Protein AF-A0A9D1LU43-F1 (afdb_monomer_lite)

Secondary structure (DSSP, 8-state):
------------EEE-TTS-EEEPPP--HHHHHHHHHHHHTGGGS-HHHHHHHHHHHHHHHHHHHHH-TTGGGS-HHHHHHHHHHHHHHHHHHHHHHHHHHHHHHHHHHHHHHHHHHHHHHHHGGG-

Structure (mmCIF, N/CA/C/O backbone):
data_AF-A0A9D1LU43-F1
#
_entry.id   AF-A0A9D1LU43-F1
#
loop_
_atom_site.group_PDB
_atom_site.id
_atom_site.type_symbol
_atom_site.label_atom_id
_atom_site.label_alt_id
_atom_site.label_comp_id
_atom_site.label_asym_id
_atom_site.label_entity_id
_atom_site.label_seq_id
_atom_site.pdbx_PDB_ins_code
_atom_site.Cartn_x
_atom_site.Cartn_y
_atom_site.Cartn_z
_atom_site.occupancy
_atom_site.B_iso_or_equiv
_atom_site.auth_seq_id
_atom_site.auth_comp_id
_atom_site.auth_asym_id
_atom_site.auth_atom_id
_atom_site.pdbx_PDB_model_num
ATOM 1 N N . MET A 1 1 ? 5.357 -3.969 -40.348 1.00 35.47 1 MET A N 1
ATOM 2 C CA . MET A 1 1 ? 4.139 -3.898 -39.513 1.00 35.47 1 MET A CA 1
ATOM 3 C C . MET A 1 1 ? 4.594 -3.762 -38.071 1.00 35.47 1 MET A C 1
ATOM 5 O O . MET A 1 1 ? 5.363 -4.604 -37.630 1.00 35.47 1 MET A O 1
ATOM 9 N N . ALA A 1 2 ? 4.247 -2.668 -37.390 1.00 35.91 2 ALA A N 1
ATOM 10 C CA . ALA A 1 2 ? 4.628 -2.465 -35.995 1.00 35.91 2 ALA A CA 1
ATOM 11 C C . ALA A 1 2 ? 3.748 -3.352 -35.107 1.00 35.91 2 ALA A C 1
ATOM 13 O O . ALA A 1 2 ? 2.525 -3.216 -35.121 1.00 35.91 2 ALA A O 1
ATOM 14 N N . VAL A 1 3 ? 4.367 -4.282 -34.383 1.00 32.88 3 VAL A N 1
ATOM 15 C CA . VAL A 1 3 ? 3.686 -5.112 -33.388 1.00 32.88 3 VAL A CA 1
ATOM 16 C C . VAL A 1 3 ? 3.313 -4.193 -32.227 1.00 32.88 3 VAL A C 1
ATOM 18 O O . VAL A 1 3 ? 4.182 -3.741 -31.485 1.00 32.88 3 VAL A O 1
ATOM 21 N N . LYS A 1 4 ? 2.025 -3.854 -32.105 1.00 35.69 4 LYS A N 1
ATOM 22 C CA . LYS A 1 4 ? 1.489 -3.255 -30.881 1.00 35.69 4 LYS A CA 1
ATOM 23 C C . LYS A 1 4 ? 1.512 -4.344 -29.816 1.00 35.69 4 LYS A C 1
ATOM 25 O O . LYS A 1 4 ? 0.665 -5.230 -29.815 1.00 35.69 4 LYS A O 1
ATOM 30 N N . ILE A 1 5 ? 2.526 -4.298 -28.962 1.00 35.38 5 ILE A N 1
ATOM 31 C CA . ILE A 1 5 ? 2.545 -5.065 -27.722 1.00 35.38 5 ILE A CA 1
ATOM 32 C C . ILE A 1 5 ? 1.516 -4.383 -26.823 1.00 35.38 5 ILE A C 1
ATOM 34 O O . ILE A 1 5 ? 1.775 -3.320 -26.264 1.00 35.38 5 ILE A O 1
ATOM 38 N N . THR A 1 6 ? 0.313 -4.940 -26.789 1.00 35.31 6 THR A N 1
ATOM 39 C CA . THR A 1 6 ? -0.709 -4.563 -25.815 1.00 35.31 6 THR A CA 1
ATOM 40 C C . THR A 1 6 ? -0.330 -5.322 -24.556 1.00 35.31 6 THR A C 1
ATOM 42 O O . THR A 1 6 ? -0.492 -6.538 -24.504 1.00 35.31 6 THR A O 1
ATOM 45 N N . VAL A 1 7 ? 0.319 -4.638 -23.617 1.00 44.03 7 VAL A N 1
ATOM 46 C CA . VAL A 1 7 ? 0.576 -5.196 -22.290 1.00 44.03 7 VAL A CA 1
ATOM 47 C C . VAL A 1 7 ? -0.798 -5.321 -21.645 1.00 44.03 7 VAL A C 1
ATOM 49 O O . VAL A 1 7 ? -1.441 -4.306 -21.404 1.00 44.03 7 VAL A O 1
ATOM 52 N N . GLU A 1 8 ? -1.298 -6.546 -21.493 1.00 40.19 8 GLU A N 1
ATOM 53 C CA . GLU A 1 8 ? -2.536 -6.794 -20.755 1.00 40.19 8 GLU A CA 1
ATOM 54 C C . GLU A 1 8 ? -2.346 -6.257 -19.332 1.00 40.19 8 GLU A C 1
ATOM 56 O O . GLU A 1 8 ? -1.449 -6.703 -18.610 1.00 40.19 8 GLU A O 1
ATOM 61 N N . GLU A 1 9 ? -3.143 -5.252 -18.964 1.00 51.22 9 GLU A N 1
ATOM 62 C CA . GLU A 1 9 ? -3.213 -4.710 -17.610 1.00 51.22 9 GLU A CA 1
ATOM 63 C C . GLU A 1 9 ? -3.546 -5.863 -16.661 1.00 51.22 9 GLU A C 1
ATOM 65 O O . GLU A 1 9 ? -4.646 -6.414 -16.668 1.00 51.22 9 GLU A O 1
ATOM 70 N N . ARG A 1 10 ? -2.557 -6.294 -15.873 1.00 53.84 10 ARG A N 1
ATOM 71 C CA . ARG A 1 10 ? -2.797 -7.255 -14.801 1.00 53.84 10 ARG A CA 1
ATOM 72 C C . ARG A 1 10 ? -3.543 -6.518 -13.701 1.00 53.84 10 ARG A C 1
ATOM 74 O O . ARG A 1 10 ? -2.917 -5.809 -12.918 1.00 53.84 10 ARG A O 1
ATOM 81 N N . GLU A 1 11 ? -4.856 -6.708 -13.639 1.00 58.75 11 GLU A N 1
ATOM 82 C CA . GLU A 1 11 ? -5.667 -6.324 -12.485 1.00 58.75 11 GLU A CA 1
ATOM 83 C C . GLU A 1 11 ? -5.063 -6.984 -11.236 1.00 58.75 11 GLU A C 1
ATOM 85 O O . GLU A 1 11 ? -5.042 -8.209 -11.091 1.00 58.75 11 GLU A O 1
ATOM 90 N N . LYS A 1 12 ? -4.466 -6.171 -10.361 1.00 73.75 12 LYS A N 1
ATOM 91 C CA . LYS A 1 12 ? -3.923 -6.633 -9.083 1.00 73.75 12 LYS A CA 1
ATOM 92 C C . LYS A 1 12 ? -4.990 -6.418 -8.035 1.00 73.75 12 LYS A C 1
ATOM 94 O O . LYS A 1 12 ? -5.469 -5.303 -7.886 1.00 73.75 12 LYS A O 1
ATOM 99 N N . ALA A 1 13 ? -5.310 -7.452 -7.278 1.00 83.12 13 ALA A N 1
ATOM 100 C CA . ALA A 1 13 ? -6.267 -7.358 -6.192 1.00 83.12 13 ALA A CA 1
ATOM 101 C C . ALA A 1 13 ? -5.751 -8.093 -4.955 1.00 83.12 13 ALA A C 1
ATOM 103 O O . ALA A 1 13 ? -4.922 -9.002 -5.054 1.00 83.12 13 ALA A O 1
ATOM 104 N N . ILE A 1 14 ? -6.257 -7.702 -3.790 1.00 83.94 14 ILE A N 1
ATOM 105 C CA . ILE A 1 14 ? -6.124 -8.475 -2.556 1.00 83.94 14 ILE A CA 1
ATOM 106 C C . ILE A 1 14 ? -7.468 -9.102 -2.202 1.00 83.94 14 ILE A C 1
ATOM 108 O O . ILE A 1 14 ? -8.518 -8.481 -2.361 1.00 83.94 14 ILE A O 1
ATOM 112 N N . GLU A 1 15 ? -7.432 -10.323 -1.683 1.00 84.75 15 GLU A N 1
ATOM 113 C CA . GLU A 1 15 ? -8.595 -10.983 -1.098 1.00 84.75 15 GLU A CA 1
ATOM 114 C C . GLU A 1 15 ? -8.524 -10.855 0.427 1.00 84.75 15 GLU A C 1
ATOM 116 O O . GLU A 1 15 ? -7.526 -11.212 1.060 1.00 84.75 15 GLU A O 1
ATOM 121 N N . LEU A 1 16 ? -9.574 -10.296 1.024 1.00 85.75 16 LEU A N 1
ATOM 122 C CA . LEU A 1 16 ? -9.728 -10.197 2.469 1.00 85.75 16 LEU A CA 1
ATOM 123 C C . LEU A 1 16 ? -10.209 -11.539 3.056 1.00 85.75 16 LEU A C 1
ATOM 125 O O . LEU A 1 16 ? -10.797 -12.350 2.343 1.00 85.75 16 LEU A O 1
ATOM 129 N N . PRO A 1 17 ? -10.036 -11.789 4.369 1.00 76.25 17 PRO A N 1
ATOM 130 C CA . PRO A 1 17 ? -10.430 -13.060 4.991 1.00 76.25 17 PRO A CA 1
ATOM 131 C C . PRO A 1 17 ? -11.925 -13.405 4.898 1.00 76.25 17 PRO A C 1
ATOM 133 O O . PRO A 1 17 ? -12.304 -14.551 5.125 1.00 76.25 17 PRO A O 1
ATOM 136 N N . ASP A 1 18 ? -12.776 -12.418 4.623 1.00 77.62 18 ASP A N 1
ATOM 137 C CA . ASP A 1 18 ? -14.216 -12.583 4.419 1.00 77.62 18 ASP A CA 1
ATOM 138 C C . ASP A 1 18 ? -14.592 -12.880 2.951 1.00 77.62 18 ASP A C 1
ATOM 140 O O . ASP A 1 18 ? -15.777 -12.999 2.640 1.00 77.62 18 ASP A O 1
ATOM 144 N N . GLY A 1 19 ? -13.600 -13.011 2.061 1.00 78.25 19 GLY A N 1
ATOM 145 C CA . GLY A 1 19 ? -13.770 -13.228 0.623 1.00 78.25 19 GLY A CA 1
ATOM 146 C C . GLY A 1 19 ? -13.989 -11.941 -0.178 1.00 78.25 19 GLY A C 1
ATOM 147 O O . GLY A 1 19 ? -14.245 -11.999 -1.380 1.00 78.25 19 GLY A O 1
ATOM 148 N N . THR A 1 20 ? -13.911 -10.766 0.457 1.00 85.00 20 THR A N 1
ATOM 149 C CA . THR A 1 20 ? -14.006 -9.489 -0.256 1.00 85.00 20 THR A CA 1
ATOM 150 C C . THR A 1 20 ? -12.748 -9.256 -1.085 1.00 85.00 20 THR A C 1
ATOM 152 O O . THR A 1 20 ? -11.644 -9.227 -0.547 1.00 85.00 20 THR A O 1
ATOM 155 N N . ILE A 1 21 ? -12.916 -9.004 -2.380 1.00 87.44 21 ILE A N 1
ATOM 156 C CA . ILE A 1 21 ? -11.820 -8.638 -3.280 1.00 87.44 21 ILE A CA 1
ATOM 157 C C . ILE A 1 21 ? -11.709 -7.109 -3.340 1.00 87.44 21 ILE A C 1
ATOM 159 O O . ILE A 1 21 ? -12.718 -6.406 -3.471 1.00 87.44 21 ILE A O 1
ATOM 163 N N . LEU A 1 22 ? -10.487 -6.595 -3.196 1.00 87.50 22 LEU A N 1
ATOM 164 C CA . LEU A 1 22 ? -10.157 -5.183 -3.360 1.00 87.50 22 LEU A CA 1
ATOM 165 C C . LEU A 1 22 ? -9.117 -5.017 -4.457 1.00 87.50 22 LEU A C 1
ATOM 167 O O . LEU A 1 22 ? -7.970 -5.436 -4.297 1.00 87.50 22 LEU A O 1
ATOM 171 N N . ASP A 1 23 ? -9.521 -4.353 -5.530 1.00 87.19 23 ASP A N 1
ATOM 172 C CA . ASP A 1 23 ? -8.639 -4.020 -6.639 1.00 87.19 23 ASP A CA 1
ATOM 173 C C . ASP A 1 23 ? -7.677 -2.907 -6.227 1.00 87.19 23 ASP A C 1
ATOM 175 O O . ASP A 1 23 ? -8.068 -1.892 -5.638 1.00 87.19 23 ASP A O 1
ATOM 179 N N . LEU A 1 24 ? -6.398 -3.111 -6.520 1.00 86.19 24 LEU A N 1
ATOM 180 C CA . LEU A 1 24 ? -5.398 -2.071 -6.401 1.00 86.19 24 LEU A CA 1
ATOM 181 C C . LEU A 1 24 ? -5.564 -1.071 -7.546 1.00 86.19 24 LEU A C 1
ATOM 183 O O . LEU A 1 24 ? -5.800 -1.465 -8.688 1.00 86.19 24 LEU A O 1
ATOM 187 N N . PRO A 1 25 ? -5.380 0.225 -7.262 1.00 85.31 25 PRO A N 1
ATOM 188 C CA . PRO A 1 25 ? -5.348 1.229 -8.305 1.00 85.31 25 PRO A CA 1
ATOM 189 C C . PRO A 1 25 ? -4.103 1.051 -9.173 1.00 85.31 25 PRO A C 1
ATOM 191 O O . PRO A 1 25 ? -3.039 0.643 -8.694 1.00 85.31 25 PRO A O 1
ATOM 194 N N . GLU A 1 26 ? -4.216 1.471 -10.428 1.00 81.88 26 GLU A N 1
ATOM 195 C CA . GLU A 1 26 ? -3.052 1.677 -11.279 1.00 81.88 26 GLU A CA 1
ATOM 196 C C . GLU A 1 26 ? -2.071 2.651 -10.630 1.00 81.88 26 GLU A C 1
ATOM 198 O O . GLU A 1 26 ? -2.436 3.644 -9.980 1.00 81.88 26 GLU A O 1
ATOM 203 N N . ARG A 1 27 ? -0.784 2.391 -10.841 1.00 78.50 27 ARG A N 1
ATOM 204 C CA . ARG A 1 27 ? 0.248 3.276 -10.339 1.00 78.50 27 ARG A CA 1
ATOM 205 C C . ARG A 1 27 ? 0.336 4.537 -11.187 1.00 78.50 27 ARG A C 1
ATOM 207 O O . ARG A 1 27 ? 0.962 4.574 -12.242 1.00 78.50 27 ARG A O 1
ATOM 214 N N . THR A 1 28 ? -0.171 5.628 -10.635 1.00 83.69 28 THR A N 1
ATOM 215 C CA . THR A 1 28 ? 0.093 6.973 -11.151 1.00 83.69 28 THR A CA 1
ATOM 216 C C . THR A 1 28 ? 1.258 7.626 -10.405 1.00 83.69 28 THR A C 1
ATOM 218 O O . THR A 1 28 ? 1.555 7.291 -9.252 1.00 83.69 28 THR A O 1
ATOM 221 N N . ALA A 1 29 ? 1.934 8.582 -11.052 1.00 81.62 29 ALA A N 1
ATOM 222 C CA . ALA A 1 29 ? 2.983 9.375 -10.405 1.00 81.62 29 ALA A CA 1
ATOM 223 C C . ALA A 1 29 ? 2.442 10.104 -9.163 1.00 81.62 29 ALA A C 1
ATOM 225 O O . ALA A 1 29 ? 3.072 10.080 -8.110 1.00 81.62 29 ALA A O 1
ATOM 226 N N . GLU A 1 30 ? 1.230 10.654 -9.262 1.00 87.62 30 GLU A N 1
ATOM 227 C CA . GLU A 1 30 ? 0.546 11.342 -8.165 1.00 87.62 30 GLU A CA 1
ATOM 228 C C . GLU A 1 30 ? 0.296 10.418 -6.966 1.00 87.62 30 GLU A C 1
ATOM 230 O O . GLU A 1 30 ? 0.571 10.782 -5.820 1.00 87.62 30 GLU A O 1
ATOM 235 N N . LEU A 1 31 ? -0.195 9.198 -7.212 1.00 87.31 31 LEU A N 1
ATOM 236 C CA . LEU A 1 31 ? -0.453 8.231 -6.150 1.00 87.31 31 LEU A CA 1
ATOM 237 C C . LEU A 1 31 ? 0.850 7.752 -5.500 1.00 87.31 31 LEU A C 1
ATOM 239 O O . LEU A 1 31 ? 0.932 7.637 -4.275 1.00 87.31 31 LEU A O 1
ATOM 243 N N . TYR A 1 32 ? 1.887 7.524 -6.305 1.00 87.25 32 TYR A N 1
ATOM 244 C CA . TYR A 1 32 ? 3.206 7.160 -5.802 1.00 87.25 32 TYR A CA 1
ATOM 245 C C . TYR A 1 32 ? 3.807 8.265 -4.922 1.00 87.25 32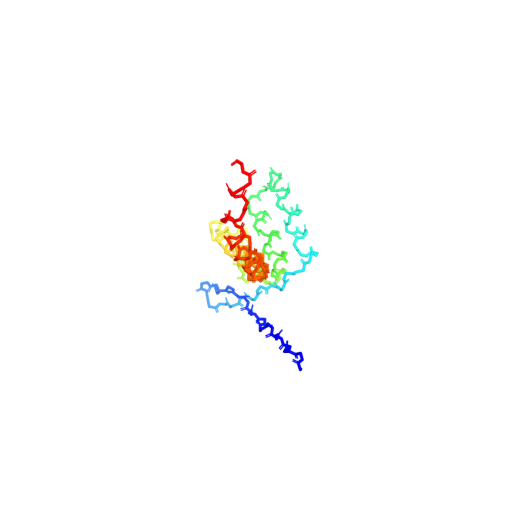 TYR A C 1
ATOM 247 O O . TYR A 1 32 ? 4.242 7.992 -3.803 1.00 87.25 32 TYR A O 1
ATOM 255 N N . GLU A 1 33 ? 3.782 9.519 -5.377 1.00 89.25 33 GLU A N 1
ATOM 256 C CA . GLU A 1 33 ? 4.250 10.665 -4.592 1.00 89.25 33 GLU A CA 1
ATOM 257 C C . GLU A 1 33 ? 3.466 10.824 -3.288 1.00 89.25 33 GLU A C 1
ATOM 259 O O . GLU A 1 33 ? 4.055 11.094 -2.238 1.00 89.25 33 GLU A O 1
ATOM 264 N N . LYS A 1 34 ? 2.150 10.589 -3.325 1.00 90.81 34 LYS A N 1
ATOM 265 C CA . LYS A 1 34 ? 1.298 10.599 -2.134 1.00 90.81 34 LYS A CA 1
ATOM 266 C C . LYS A 1 34 ? 1.726 9.537 -1.121 1.00 90.81 34 LYS A C 1
ATOM 268 O O . LYS A 1 34 ? 1.861 9.857 0.058 1.00 90.81 34 LYS A O 1
ATOM 273 N N . ILE A 1 35 ? 1.985 8.304 -1.558 1.00 91.12 35 ILE A N 1
ATOM 274 C CA . ILE A 1 35 ? 2.464 7.223 -0.681 1.00 91.12 35 ILE A CA 1
ATOM 275 C C . ILE A 1 35 ? 3.841 7.561 -0.099 1.00 91.12 35 ILE A C 1
ATOM 277 O O . ILE A 1 35 ? 4.035 7.447 1.109 1.00 91.12 35 ILE A O 1
ATOM 281 N N . VAL A 1 36 ? 4.771 8.064 -0.917 1.00 89.56 36 VAL A N 1
ATOM 282 C CA . VAL A 1 36 ? 6.101 8.506 -0.456 1.00 89.56 36 VAL A CA 1
ATOM 283 C C . VAL A 1 36 ? 5.994 9.648 0.560 1.00 89.56 36 VAL A C 1
ATOM 285 O O . VAL A 1 36 ? 6.749 9.696 1.530 1.00 89.56 36 VAL A O 1
ATOM 288 N N . SER A 1 37 ? 5.061 10.581 0.365 1.00 90.75 37 SER A N 1
ATOM 289 C CA . SER A 1 37 ? 4.807 11.668 1.314 1.00 90.75 37 SER A CA 1
ATOM 290 C C . SER A 1 37 ? 4.292 11.145 2.658 1.00 90.75 37 SER A C 1
ATOM 292 O O . SER A 1 37 ? 4.748 11.609 3.705 1.00 90.75 37 SER A O 1
ATOM 294 N N . ILE A 1 38 ? 3.397 10.151 2.640 1.00 92.00 38 ILE A N 1
ATOM 295 C CA . ILE A 1 38 ? 2.900 9.488 3.853 1.00 92.00 38 ILE A CA 1
ATOM 296 C C . ILE A 1 38 ? 4.044 8.767 4.578 1.00 92.00 38 ILE A C 1
ATOM 298 O O . ILE A 1 38 ? 4.189 8.937 5.788 1.00 92.00 38 ILE A O 1
ATOM 302 N N . ASP A 1 39 ? 4.889 8.034 3.849 1.00 89.12 39 ASP A N 1
ATOM 303 C CA . ASP A 1 39 ? 6.030 7.293 4.404 1.00 89.12 39 ASP A CA 1
ATOM 304 C C . ASP A 1 39 ? 7.074 8.212 5.058 1.00 89.12 39 ASP A C 1
ATOM 306 O O . ASP A 1 39 ? 7.510 7.968 6.183 1.00 89.12 39 ASP A O 1
ATOM 310 N N . LYS A 1 40 ? 7.374 9.368 4.450 1.00 89.38 40 LYS A N 1
ATOM 311 C CA . LYS A 1 40 ? 8.214 10.407 5.082 1.00 89.38 40 LYS A CA 1
ATOM 312 C C . LYS A 1 40 ? 7.646 10.904 6.414 1.00 89.38 40 LYS A C 1
ATOM 314 O O . LYS A 1 40 ? 8.402 11.299 7.298 1.00 89.38 40 LYS A O 1
ATOM 319 N N . GLY A 1 41 ? 6.322 10.903 6.557 1.00 87.06 41 GLY A N 1
ATOM 320 C CA . GLY A 1 41 ? 5.625 11.285 7.782 1.00 87.06 41 GLY A CA 1
ATOM 321 C C . GLY A 1 41 ? 5.561 10.185 8.844 1.00 87.06 41 GLY A C 1
ATOM 322 O O . GLY A 1 41 ? 5.107 10.466 9.950 1.00 87.06 41 GLY A O 1
ATOM 323 N N . ARG A 1 42 ? 6.008 8.955 8.554 1.00 88.44 42 ARG A N 1
ATOM 324 C CA . ARG A 1 42 ? 5.827 7.789 9.434 1.00 88.44 42 ARG A CA 1
ATOM 325 C C . ARG A 1 42 ? 6.376 8.001 10.846 1.00 88.44 42 ARG A C 1
ATOM 327 O O . ARG A 1 42 ? 5.724 7.629 11.812 1.00 88.44 42 ARG A O 1
ATOM 334 N N . GLN A 1 43 ? 7.536 8.645 10.980 1.00 82.31 43 GLN A N 1
ATOM 335 C CA . GLN A 1 43 ? 8.199 8.844 12.278 1.00 82.31 43 GLN A CA 1
ATOM 336 C C . GLN A 1 43 ? 7.409 9.719 13.262 1.00 82.31 43 GLN A C 1
ATOM 338 O O . GLN A 1 43 ? 7.679 9.688 14.460 1.00 82.31 43 GLN A O 1
ATOM 343 N N . THR A 1 44 ? 6.457 10.518 12.775 1.00 87.88 44 THR A N 1
ATOM 344 C CA . THR A 1 44 ? 5.681 11.455 13.599 1.00 87.88 44 THR A CA 1
ATOM 345 C C . THR A 1 44 ? 4.234 11.011 13.810 1.00 87.88 44 THR A C 1
ATOM 347 O O . THR A 1 44 ? 3.460 11.738 14.433 1.00 87.88 44 THR A O 1
ATOM 350 N N . MET A 1 45 ? 3.851 9.826 13.323 1.00 89.88 45 MET A N 1
ATOM 351 C CA . MET A 1 45 ? 2.487 9.306 13.418 1.00 89.88 45 MET A CA 1
ATOM 352 C C . MET A 1 45 ? 2.423 7.951 14.113 1.00 89.88 45 MET A C 1
ATOM 354 O O . MET A 1 45 ? 3.358 7.159 14.072 1.00 89.88 45 MET A O 1
ATOM 358 N N . ALA A 1 46 ? 1.281 7.683 14.745 1.00 90.62 46 ALA A N 1
ATOM 359 C CA . ALA A 1 46 ? 0.987 6.362 15.278 1.00 90.62 46 ALA A CA 1
ATOM 360 C C . ALA A 1 46 ? 0.889 5.339 14.136 1.00 90.62 46 ALA A C 1
ATOM 362 O O . ALA A 1 46 ? 0.343 5.640 13.074 1.00 90.62 46 ALA A O 1
ATOM 363 N N . GLU A 1 47 ? 1.351 4.117 14.386 1.00 89.75 47 GLU A N 1
ATOM 364 C CA . GLU A 1 47 ? 1.390 3.022 13.407 1.00 89.75 47 GLU A CA 1
ATOM 365 C C . GLU A 1 47 ? 0.017 2.748 12.768 1.00 89.75 47 GLU A C 1
ATOM 367 O O . GLU A 1 47 ? -0.110 2.584 11.556 1.00 89.75 47 GLU A O 1
ATOM 372 N N . TYR A 1 48 ? -1.044 2.806 13.577 1.00 91.00 48 TYR A N 1
ATOM 373 C CA . TYR A 1 48 ? -2.418 2.667 13.101 1.00 91.00 48 TYR A CA 1
ATOM 374 C C . TYR A 1 48 ? -2.802 3.772 12.102 1.00 91.00 48 TYR A C 1
ATOM 376 O O . TYR A 1 48 ? -3.371 3.498 11.046 1.00 91.00 48 TYR A O 1
ATOM 384 N N . GLU A 1 49 ? -2.486 5.030 12.423 1.00 91.69 49 GLU A N 1
ATOM 385 C CA . GLU A 1 49 ? -2.772 6.179 11.554 1.00 91.69 49 GLU A CA 1
ATOM 386 C C . GLU A 1 49 ? -1.954 6.115 10.262 1.00 91.69 49 GLU A C 1
ATOM 388 O O . GLU A 1 49 ? -2.453 6.474 9.195 1.00 91.69 49 GLU A O 1
ATOM 393 N N . TYR A 1 50 ? -0.723 5.609 10.342 1.00 92.88 50 TYR A N 1
ATOM 394 C CA . TYR A 1 50 ? 0.102 5.328 9.175 1.00 92.88 50 TYR A CA 1
ATOM 395 C C . TYR A 1 50 ? -0.560 4.291 8.261 1.00 92.88 50 TYR A C 1
ATOM 397 O O . TYR A 1 50 ? -0.827 4.586 7.093 1.00 92.88 50 TYR A O 1
ATOM 405 N N . CYS A 1 51 ? -0.911 3.119 8.801 1.00 91.81 51 CYS A N 1
ATOM 406 C CA . CYS A 1 51 ? -1.558 2.053 8.036 1.00 91.81 51 CYS A CA 1
ATOM 407 C C . CYS A 1 51 ? -2.868 2.531 7.403 1.00 91.81 51 CYS A C 1
ATOM 409 O O . CYS A 1 51 ? -3.101 2.312 6.214 1.00 91.81 51 CYS A O 1
ATOM 411 N N . LYS A 1 52 ? -3.690 3.258 8.170 1.00 93.62 52 LYS A N 1
ATOM 412 C CA . LYS A 1 52 ? -4.928 3.865 7.678 1.00 93.62 52 LYS A CA 1
ATOM 413 C C . LYS A 1 52 ? -4.674 4.791 6.494 1.00 93.62 52 LYS A C 1
ATOM 415 O O . LYS A 1 52 ? -5.322 4.634 5.467 1.00 93.62 52 LYS A O 1
ATOM 420 N N . LYS A 1 53 ? -3.724 5.723 6.596 1.00 94.19 53 LYS A N 1
ATOM 421 C CA . LYS A 1 53 ? -3.436 6.677 5.513 1.00 94.19 53 LYS A CA 1
ATOM 422 C C . LYS A 1 53 ? -2.940 6.001 4.241 1.00 94.19 53 LYS A C 1
ATOM 424 O O . LYS A 1 53 ? -3.337 6.417 3.156 1.00 94.19 53 LYS A O 1
ATOM 429 N N . VAL A 1 54 ? -2.093 4.979 4.361 1.00 93.31 54 VAL A N 1
ATOM 430 C CA . VAL A 1 54 ? -1.599 4.224 3.200 1.00 93.31 54 VAL A CA 1
ATOM 431 C C . VAL A 1 54 ? -2.740 3.454 2.533 1.00 93.31 54 VAL A C 1
ATOM 433 O O . VAL A 1 54 ? -2.924 3.555 1.323 1.00 93.31 54 VAL A O 1
ATOM 436 N N . LEU A 1 55 ? -3.555 2.741 3.311 1.00 93.00 55 LEU A N 1
ATOM 437 C CA . LEU A 1 55 ? -4.685 1.975 2.783 1.00 93.00 55 LEU A CA 1
ATOM 438 C C . LEU A 1 55 ? -5.787 2.871 2.205 1.00 93.00 55 LEU A C 1
ATOM 440 O O . LEU A 1 55 ? -6.348 2.546 1.164 1.00 93.00 55 LEU A O 1
ATOM 444 N N . GLU A 1 56 ? -6.063 4.024 2.819 1.00 94.38 56 GLU A N 1
ATOM 445 C CA . GLU A 1 56 ? -6.965 5.036 2.256 1.00 94.38 56 GLU A CA 1
ATOM 446 C C . GLU A 1 56 ? -6.395 5.681 0.986 1.00 94.38 56 GLU A C 1
ATOM 448 O O . GLU A 1 56 ? -7.161 6.123 0.130 1.00 94.38 56 GLU A O 1
ATOM 453 N N . ALA A 1 57 ? -5.068 5.767 0.843 1.00 92.75 57 ALA A N 1
ATOM 454 C CA . ALA A 1 57 ? -4.456 6.241 -0.392 1.00 92.75 57 ALA A CA 1
ATOM 455 C C . ALA A 1 57 ? -4.644 5.236 -1.535 1.00 92.75 57 ALA A C 1
ATOM 457 O O . ALA A 1 57 ? -4.928 5.673 -2.645 1.00 92.75 57 ALA A O 1
ATOM 458 N N . LEU A 1 58 ? -4.531 3.935 -1.250 1.00 91.00 58 LEU A N 1
ATOM 459 C CA . LEU A 1 58 ? -4.668 2.862 -2.238 1.00 91.00 58 LEU A CA 1
ATOM 460 C C . LEU A 1 58 ? -6.133 2.568 -2.592 1.00 91.00 58 LEU A C 1
ATOM 462 O O . LEU A 1 58 ? -6.499 2.602 -3.757 1.00 91.00 58 LEU A O 1
ATOM 466 N N . TYR A 1 59 ? -6.994 2.337 -1.604 1.00 91.62 59 TYR A N 1
ATOM 467 C CA . TYR A 1 59 ? -8.362 1.844 -1.833 1.00 91.62 59 TYR A CA 1
ATOM 468 C C . TYR A 1 59 ? -9.454 2.885 -1.549 1.00 91.62 59 TYR A C 1
ATOM 470 O O . TYR A 1 59 ? -10.652 2.590 -1.606 1.00 91.62 59 TYR A O 1
ATOM 478 N N . GLY A 1 60 ? -9.067 4.107 -1.180 1.00 91.88 60 GLY A N 1
ATOM 479 C CA . GLY A 1 60 ? -10.001 5.127 -0.722 1.00 91.88 60 GLY A CA 1
ATOM 480 C C . GLY A 1 60 ? -10.611 4.816 0.649 1.00 91.88 60 GLY A C 1
ATOM 481 O O . GLY A 1 60 ? -10.337 3.801 1.294 1.00 91.88 60 GLY A O 1
ATOM 482 N N . LYS A 1 61 ? -11.486 5.714 1.109 1.00 91.88 61 LYS A N 1
ATOM 483 C CA . LYS A 1 61 ? -12.157 5.577 2.413 1.00 91.88 61 LYS A CA 1
ATOM 484 C C . LYS A 1 61 ? -13.096 4.375 2.466 1.00 91.88 61 LYS A C 1
ATOM 486 O O . LYS A 1 61 ? -13.221 3.743 3.510 1.00 91.88 61 LYS A O 1
ATOM 491 N N . ASP A 1 62 ? -13.762 4.063 1.358 1.00 90.19 62 ASP A N 1
ATOM 492 C CA . ASP A 1 62 ? -14.710 2.950 1.306 1.00 90.19 62 ASP A CA 1
ATOM 493 C C . ASP A 1 62 ? -13.993 1.599 1.266 1.00 90.19 62 ASP A C 1
ATOM 495 O O . ASP A 1 62 ? -14.416 0.671 1.955 1.00 90.19 62 ASP A O 1
ATOM 499 N N . GLY A 1 63 ? -12.860 1.503 0.562 1.00 89.19 63 GLY A N 1
ATOM 500 C CA . GLY A 1 63 ? -11.986 0.336 0.637 1.00 89.19 63 GLY A CA 1
ATOM 501 C C . GLY A 1 63 ? -11.423 0.132 2.043 1.00 89.19 63 GLY A C 1
ATOM 502 O O . GLY A 1 63 ? -11.505 -0.968 2.585 1.00 89.19 63 GLY A O 1
ATOM 503 N N . PHE A 1 64 ? -10.973 1.204 2.704 1.00 91.81 64 PHE A N 1
ATOM 504 C CA . PHE A 1 64 ? -10.529 1.119 4.097 1.00 91.81 64 PHE A CA 1
ATOM 505 C C . PHE A 1 64 ? -11.632 0.626 5.045 1.00 91.81 64 PHE A C 1
ATOM 507 O O . PHE A 1 64 ? -11.361 -0.204 5.906 1.00 91.81 64 PHE A O 1
ATOM 514 N N . LYS A 1 65 ? -12.885 1.065 4.876 1.00 91.62 65 LYS A N 1
ATOM 515 C CA . LYS A 1 65 ? -14.015 0.561 5.680 1.00 91.62 65 LYS A CA 1
ATOM 516 C C . LYS A 1 65 ? -14.287 -0.929 5.473 1.00 91.62 65 LYS A C 1
ATOM 518 O O . LYS A 1 65 ? -14.771 -1.569 6.399 1.00 91.62 65 LYS A O 1
ATOM 523 N N . LYS A 1 66 ? -13.993 -1.481 4.292 1.00 89.00 66 LYS A N 1
ATOM 524 C CA . LYS A 1 66 ? -14.069 -2.932 4.054 1.00 89.00 66 LYS A CA 1
ATOM 525 C C . LYS A 1 66 ? -12.947 -3.672 4.787 1.00 89.00 66 LYS A C 1
ATOM 527 O O . LYS A 1 66 ? -13.194 -4.712 5.380 1.00 89.00 66 LYS A O 1
ATOM 532 N N . ILE A 1 67 ? -11.743 -3.097 4.820 1.00 88.50 67 ILE A N 1
ATOM 533 C CA . ILE A 1 67 ? -10.590 -3.663 5.538 1.00 88.50 67 ILE A CA 1
ATOM 534 C C . ILE A 1 67 ? -10.795 -3.590 7.058 1.00 88.50 67 ILE A C 1
ATOM 536 O O . ILE A 1 67 ? -10.584 -4.569 7.766 1.00 88.50 67 ILE A O 1
ATOM 540 N N . ALA A 1 68 ? -11.210 -2.432 7.567 1.00 89.69 68 ALA A N 1
ATOM 541 C CA . ALA A 1 68 ? -11.331 -2.123 8.987 1.00 89.69 68 ALA A CA 1
ATOM 542 C C . ALA A 1 68 ? -12.743 -1.593 9.321 1.00 89.69 68 ALA A C 1
ATOM 544 O O . ALA A 1 68 ? -12.900 -0.423 9.688 1.00 89.69 68 ALA A O 1
ATOM 545 N N . PRO A 1 69 ? -13.794 -2.436 9.252 1.00 85.75 69 PRO A N 1
ATOM 546 C CA . PRO A 1 69 ? -15.185 -2.010 9.457 1.00 85.75 69 PRO A CA 1
ATOM 547 C C . PRO A 1 69 ? -15.455 -1.465 10.862 1.00 85.75 69 PRO A C 1
ATOM 549 O O . PRO A 1 69 ? -16.405 -0.711 11.070 1.00 85.75 69 PRO A O 1
ATOM 552 N N . LYS A 1 70 ? -14.610 -1.822 11.836 1.00 84.19 70 LYS A N 1
ATOM 553 C CA . LYS A 1 70 ? -14.659 -1.307 13.209 1.00 84.19 70 LYS A CA 1
ATOM 554 C C . LYS A 1 70 ? -13.458 -0.424 13.552 1.00 84.19 70 LYS A C 1
ATOM 556 O O . LYS A 1 70 ? -13.099 -0.365 14.722 1.00 84.19 70 LYS A O 1
ATOM 561 N N . GLU A 1 71 ? -12.841 0.234 12.563 1.00 79.44 71 GLU A N 1
ATOM 562 C CA . GLU A 1 71 ? -11.684 1.143 12.679 1.00 79.44 71 GLU A CA 1
ATOM 563 C C . GLU A 1 71 ? -10.800 0.848 13.910 1.00 79.44 71 GLU A C 1
ATOM 565 O O . GLU A 1 71 ? -10.033 -0.111 13.894 1.00 79.44 71 GLU A O 1
ATOM 570 N N . LYS A 1 72 ? -10.973 1.609 15.004 1.00 75.56 72 LYS A N 1
ATOM 571 C CA . LYS A 1 72 ? -10.166 1.562 16.239 1.00 75.56 72 LYS A CA 1
ATOM 572 C C . LYS A 1 72 ? -10.193 0.233 17.010 1.00 75.56 72 LYS A C 1
ATOM 574 O O . LYS A 1 72 ? -9.425 0.078 17.951 1.00 75.56 72 LYS A O 1
ATOM 579 N N . GLN A 1 73 ? -11.091 -0.689 16.673 1.00 79.38 73 GLN A N 1
ATOM 580 C CA . GLN A 1 73 ? -11.154 -2.039 17.251 1.00 79.38 73 GLN A CA 1
ATOM 581 C C . GLN A 1 73 ? -10.487 -3.093 16.359 1.00 79.38 73 GLN A C 1
ATOM 583 O O . GLN A 1 73 ? -10.401 -4.257 16.744 1.00 79.38 73 GLN A O 1
ATOM 588 N N . THR A 1 74 ? -10.055 -2.710 15.158 1.00 82.62 74 THR A N 1
ATOM 589 C CA . THR A 1 74 ? -9.377 -3.609 14.224 1.00 82.62 74 THR A CA 1
ATOM 590 C C . THR A 1 74 ? -7.960 -3.871 14.722 1.00 82.62 74 THR A C 1
ATOM 592 O O . THR A 1 74 ? -7.268 -2.946 15.146 1.00 82.62 74 THR A O 1
ATOM 595 N N . ASN A 1 75 ? -7.533 -5.134 14.682 1.00 88.56 75 ASN A N 1
ATOM 596 C CA . ASN A 1 75 ? -6.192 -5.533 15.100 1.00 88.56 75 ASN A CA 1
ATOM 597 C C . ASN A 1 75 ? -5.129 -4.828 14.227 1.00 88.56 75 ASN A C 1
ATOM 599 O O . ASN A 1 75 ? -5.219 -4.861 12.997 1.00 88.56 75 ASN A O 1
ATOM 603 N N . LEU A 1 76 ? -4.134 -4.207 14.869 1.00 87.19 76 LEU A N 1
ATOM 604 C CA . LEU A 1 76 ? -3.031 -3.521 14.198 1.00 87.19 76 LEU A CA 1
ATOM 605 C C . LEU A 1 76 ? -2.187 -4.480 13.346 1.00 87.19 76 LEU A C 1
ATOM 607 O O . LEU A 1 76 ? -1.896 -4.144 12.206 1.00 87.19 76 LEU A O 1
ATOM 611 N N . ASP A 1 77 ? -1.904 -5.694 13.826 1.00 87.00 77 ASP A N 1
ATOM 612 C CA . ASP A 1 77 ? -1.130 -6.703 13.085 1.00 87.00 77 ASP A CA 1
ATOM 613 C C . ASP A 1 77 ? -1.810 -7.073 11.758 1.00 87.00 77 ASP A C 1
ATOM 615 O O . ASP A 1 77 ? -1.167 -7.340 10.742 1.00 87.00 77 ASP A O 1
ATOM 619 N N . TYR A 1 78 ? -3.146 -7.107 11.763 1.00 88.38 78 TYR A N 1
ATOM 620 C CA . TYR A 1 78 ? -3.929 -7.356 10.557 1.00 88.38 78 TYR A CA 1
ATOM 621 C C . TYR A 1 78 ? -3.841 -6.170 9.591 1.00 88.38 78 TYR A C 1
ATOM 623 O O . TYR A 1 78 ? -3.593 -6.364 8.402 1.00 88.38 78 TYR A O 1
ATOM 631 N N . LEU A 1 79 ? -3.998 -4.947 10.103 1.00 89.19 79 LEU A N 1
ATOM 632 C CA . LEU A 1 79 ? -3.872 -3.718 9.319 1.00 89.19 79 LEU A CA 1
ATOM 633 C C . LEU A 1 79 ? -2.490 -3.578 8.678 1.00 89.19 79 LEU A C 1
ATOM 635 O O . LEU A 1 79 ? -2.411 -3.260 7.493 1.00 89.19 79 LEU A O 1
ATOM 639 N N . GLU A 1 80 ? -1.429 -3.865 9.428 1.00 88.62 80 GLU A N 1
ATOM 640 C CA . GLU A 1 80 ? -0.054 -3.880 8.930 1.00 88.62 80 GLU A CA 1
ATOM 641 C C . GLU A 1 80 ? 0.131 -4.913 7.824 1.00 88.62 80 GLU A C 1
ATOM 643 O O . GLU A 1 80 ? 0.682 -4.591 6.777 1.00 88.62 80 GLU A O 1
ATOM 648 N N . ARG A 1 81 ? -0.373 -6.142 7.995 1.00 88.38 81 ARG A N 1
ATOM 649 C CA . ARG A 1 81 ? -0.274 -7.173 6.949 1.00 88.38 81 ARG A CA 1
ATOM 650 C C . ARG A 1 81 ? -0.966 -6.755 5.661 1.00 88.38 81 ARG A C 1
ATOM 652 O O . ARG A 1 81 ? -0.376 -6.882 4.592 1.00 88.38 81 ARG A O 1
ATOM 659 N N . VAL A 1 82 ? -2.197 -6.249 5.751 1.00 88.94 82 VAL A N 1
ATOM 660 C CA . VAL A 1 82 ? -2.941 -5.792 4.569 1.00 88.94 82 VAL A CA 1
A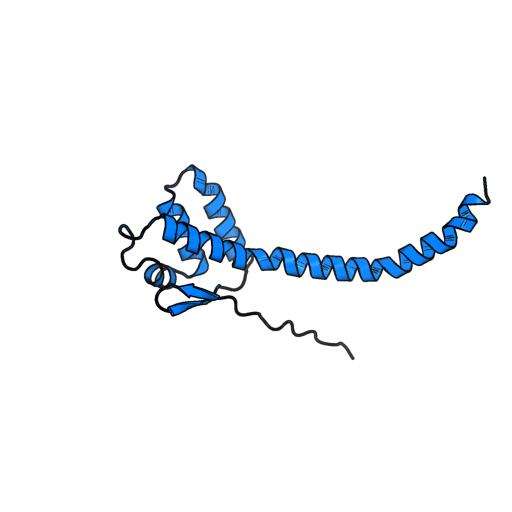TOM 661 C C . VAL A 1 82 ? -2.211 -4.625 3.905 1.00 88.94 82 VAL A C 1
ATOM 663 O O . VAL A 1 82 ? -2.072 -4.601 2.683 1.00 88.94 82 VAL A O 1
ATOM 666 N N . GLN A 1 83 ? -1.697 -3.683 4.695 1.00 92.31 83 GLN A N 1
ATOM 667 C CA . GLN A 1 83 ? -0.924 -2.545 4.204 1.00 92.31 83 GLN A CA 1
ATOM 668 C C . GLN A 1 83 ? 0.370 -2.973 3.505 1.00 92.31 83 GLN A C 1
ATOM 670 O O . GLN A 1 83 ? 0.655 -2.473 2.416 1.00 92.31 83 GLN A O 1
ATOM 675 N N . LEU A 1 84 ? 1.121 -3.902 4.090 1.00 88.19 84 LEU A N 1
ATOM 676 C CA . LEU A 1 84 ? 2.395 -4.376 3.563 1.00 8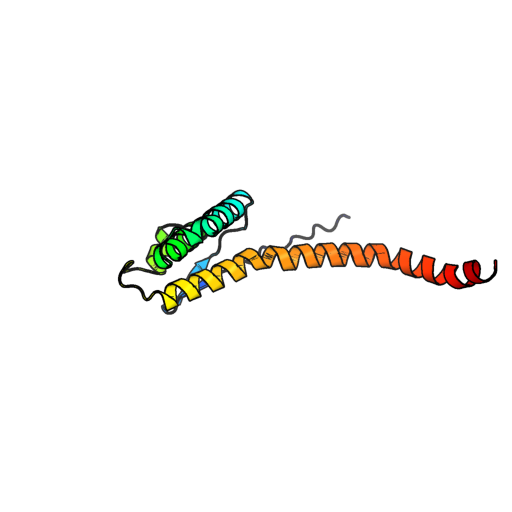8.19 84 LEU A CA 1
ATOM 677 C C . LEU A 1 84 ? 2.195 -5.130 2.247 1.00 88.19 84 LEU A C 1
ATOM 679 O O . LEU A 1 84 ? 2.813 -4.767 1.252 1.00 88.19 84 LEU A O 1
ATOM 683 N N . VAL A 1 85 ? 1.259 -6.084 2.205 1.00 87.69 85 VAL A N 1
ATOM 684 C CA . VAL A 1 85 ? 0.926 -6.829 0.976 1.00 87.69 85 VAL A CA 1
ATOM 685 C C . VAL A 1 85 ? 0.452 -5.882 -0.128 1.00 87.69 85 VAL A C 1
ATOM 687 O O . VAL A 1 85 ? 0.885 -5.993 -1.273 1.00 87.69 85 VAL A O 1
ATOM 690 N N . SER A 1 86 ? -0.395 -4.907 0.212 1.00 88.56 86 SER A N 1
ATOM 691 C CA . SER A 1 86 ? -0.884 -3.927 -0.764 1.00 88.56 86 SER A CA 1
ATOM 692 C C . SER A 1 86 ? 0.248 -3.059 -1.320 1.00 88.56 86 SER A C 1
ATOM 694 O O . SER A 1 86 ? 0.310 -2.825 -2.525 1.00 88.56 86 SER A O 1
ATOM 696 N N . LEU A 1 87 ? 1.170 -2.591 -0.471 1.00 87.56 87 LEU A N 1
ATOM 697 C CA . LEU A 1 87 ? 2.325 -1.822 -0.933 1.00 87.56 87 LEU A CA 1
ATOM 698 C C . LEU A 1 87 ? 3.284 -2.655 -1.778 1.00 87.56 87 LEU A C 1
ATOM 700 O O . LEU A 1 87 ? 3.780 -2.149 -2.780 1.00 87.56 87 LEU A O 1
ATOM 704 N N . GLU A 1 88 ? 3.556 -3.901 -1.396 1.00 85.06 88 GLU A N 1
ATOM 705 C CA . GLU A 1 88 ? 4.422 -4.784 -2.176 1.00 85.06 88 GLU A CA 1
ATOM 706 C C . GLU A 1 88 ? 3.856 -4.990 -3.580 1.00 85.06 88 GLU A C 1
ATOM 708 O O . GLU A 1 88 ? 4.557 -4.726 -4.556 1.00 85.06 88 GLU A O 1
ATOM 713 N N . LEU A 1 89 ? 2.571 -5.341 -3.693 1.00 83.62 89 LEU A N 1
ATOM 714 C CA . LEU A 1 89 ? 1.896 -5.523 -4.981 1.00 83.62 89 LEU A CA 1
ATOM 715 C C . LEU A 1 89 ? 1.885 -4.240 -5.824 1.00 83.62 89 LEU A C 1
ATOM 717 O O . LEU A 1 89 ? 2.127 -4.295 -7.036 1.00 83.62 89 LEU A O 1
ATOM 721 N N . PHE A 1 90 ? 1.654 -3.090 -5.185 1.00 84.81 90 PHE A N 1
ATOM 722 C CA . PHE A 1 90 ? 1.682 -1.775 -5.826 1.00 84.81 90 PHE A CA 1
ATOM 723 C C . PHE A 1 90 ? 3.080 -1.406 -6.350 1.00 84.81 90 PHE A C 1
ATOM 725 O O . PHE A 1 90 ? 3.231 -0.892 -7.458 1.00 84.81 90 PHE A O 1
ATOM 732 N N . LEU A 1 91 ? 4.133 -1.683 -5.576 1.00 80.31 91 LEU A N 1
ATOM 733 C CA . LEU A 1 91 ? 5.514 -1.344 -5.932 1.00 80.31 91 LEU A CA 1
ATOM 734 C C . LEU A 1 91 ? 6.164 -2.353 -6.886 1.00 80.31 91 LEU A C 1
ATOM 736 O O . LEU A 1 91 ? 7.117 -1.992 -7.582 1.00 80.31 91 LEU A O 1
ATOM 740 N N . GLN A 1 92 ? 5.646 -3.581 -6.964 1.00 73.38 92 GLN A N 1
ATOM 741 C CA . GLN A 1 92 ? 6.177 -4.649 -7.815 1.00 73.38 92 GLN A CA 1
ATOM 742 C C . GLN A 1 92 ? 6.247 -4.253 -9.302 1.00 73.38 92 GLN A C 1
ATOM 744 O O . GLN A 1 92 ? 7.149 -4.693 -10.008 1.00 73.38 92 GLN A O 1
ATOM 749 N N . GLU A 1 93 ? 5.389 -3.333 -9.767 1.00 60.25 93 GLU A N 1
ATOM 750 C CA . GLU A 1 93 ? 5.437 -2.804 -11.144 1.00 60.25 93 GLU A CA 1
ATOM 751 C C . GLU A 1 93 ? 6.760 -2.123 -11.502 1.00 60.25 93 GLU A C 1
ATOM 753 O O . GLU A 1 93 ? 7.161 -2.130 -12.666 1.00 60.25 93 GLU A O 1
ATOM 758 N N . LYS A 1 94 ? 7.464 -1.543 -10.518 1.00 55.78 94 LYS A N 1
ATOM 759 C CA . LYS A 1 94 ? 8.782 -0.949 -10.759 1.00 55.78 94 LYS A CA 1
ATOM 760 C C . LYS A 1 94 ? 9.785 -2.024 -11.167 1.00 55.78 94 LYS A C 1
ATOM 762 O O . LYS A 1 94 ? 10.513 -1.833 -12.132 1.00 55.78 94 LYS A O 1
ATOM 767 N N . ASN A 1 95 ? 9.791 -3.143 -10.446 1.00 55.03 95 ASN A N 1
ATOM 768 C CA . ASN A 1 95 ? 10.764 -4.206 -10.658 1.00 55.03 95 ASN A CA 1
ATOM 769 C C . ASN A 1 95 ? 10.523 -4.919 -11.985 1.00 55.03 95 ASN A C 1
ATOM 771 O O . ASN A 1 95 ? 11.479 -5.115 -12.726 1.00 55.03 95 ASN A O 1
ATOM 775 N N . ASP A 1 96 ? 9.272 -5.234 -12.320 1.00 57.06 96 ASP A N 1
ATOM 776 C CA . ASP A 1 96 ? 8.976 -5.969 -13.552 1.00 57.06 96 ASP A CA 1
ATOM 777 C C . ASP A 1 96 ? 9.220 -5.097 -14.796 1.00 57.06 96 ASP A C 1
ATOM 779 O O . ASP A 1 96 ? 9.850 -5.546 -15.753 1.00 57.06 96 ASP A O 1
ATOM 783 N N . THR A 1 97 ? 8.833 -3.816 -14.760 1.00 55.94 97 THR A N 1
ATOM 784 C CA . THR A 1 97 ? 9.027 -2.898 -15.897 1.00 55.94 97 THR A CA 1
ATOM 785 C C . THR A 1 97 ? 10.493 -2.474 -16.061 1.00 55.94 97 THR A C 1
ATOM 787 O O . THR A 1 97 ? 10.985 -2.399 -17.189 1.00 55.94 97 THR A O 1
ATOM 790 N N . GLU A 1 98 ? 11.225 -2.215 -14.966 1.00 56.69 98 GLU A N 1
ATOM 791 C CA . GLU A 1 98 ? 12.669 -1.932 -15.030 1.00 56.69 98 GLU A CA 1
ATOM 792 C C . GLU A 1 98 ? 13.454 -3.168 -15.482 1.00 56.69 98 GLU A C 1
ATOM 794 O O . GLU A 1 98 ? 14.364 -3.028 -16.300 1.00 56.69 98 GLU A O 1
ATOM 799 N N . GLN A 1 99 ? 13.088 -4.378 -15.037 1.00 57.91 99 GLN A N 1
ATOM 800 C CA . GLN A 1 99 ? 13.709 -5.615 -15.519 1.00 57.91 99 GLN A CA 1
ATOM 801 C C . GLN A 1 99 ? 13.436 -5.854 -17.004 1.00 57.91 99 GLN A C 1
ATOM 803 O O . GLN A 1 99 ? 14.364 -6.204 -17.728 1.00 57.91 99 GLN A O 1
ATOM 808 N N . GLU A 1 100 ? 12.219 -5.614 -17.497 1.00 59.25 100 GLU A N 1
ATOM 809 C CA . GLU A 1 100 ? 11.920 -5.754 -18.926 1.00 59.25 100 GLU A CA 1
ATOM 810 C C . GLU A 1 100 ? 12.671 -4.725 -19.784 1.00 59.25 100 GLU A C 1
ATOM 812 O O . GLU A 1 100 ? 13.132 -5.036 -20.885 1.00 59.25 100 GLU A O 1
ATOM 817 N N . GLN A 1 101 ? 12.820 -3.489 -19.296 1.00 59.41 101 GLN A N 1
ATOM 818 C CA . GLN A 1 101 ? 13.602 -2.460 -19.984 1.00 59.41 101 GLN A CA 1
ATOM 819 C C . GLN A 1 101 ? 15.102 -2.764 -19.955 1.00 59.41 101 GLN A C 1
ATOM 821 O O . GLN A 1 101 ? 15.774 -2.571 -20.969 1.00 59.41 101 GLN A O 1
ATOM 826 N N . LEU A 1 102 ? 15.627 -3.265 -18.835 1.00 58.88 102 LEU A N 1
ATOM 827 C CA . LEU A 1 102 ? 17.012 -3.722 -18.721 1.00 58.88 102 LEU A CA 1
ATOM 828 C C . LEU A 1 102 ? 17.274 -4.940 -19.612 1.00 58.88 102 LEU A C 1
ATOM 830 O O . LEU A 1 102 ? 18.294 -4.964 -20.292 1.00 58.88 102 LEU A O 1
ATOM 834 N N . ALA A 1 103 ? 16.348 -5.898 -19.687 1.00 59.12 103 ALA A N 1
ATOM 835 C CA . ALA A 1 103 ? 16.441 -7.050 -20.583 1.00 59.12 103 ALA A CA 1
ATOM 836 C C . ALA A 1 103 ? 16.453 -6.615 -22.058 1.00 59.12 103 ALA A C 1
ATOM 838 O O . ALA A 1 103 ? 17.353 -6.991 -22.804 1.00 59.12 103 ALA A O 1
ATOM 839 N N . LYS A 1 104 ? 15.546 -5.714 -22.462 1.00 63.38 104 LYS A N 1
ATOM 840 C CA . LYS A 1 104 ? 15.531 -5.132 -23.820 1.00 63.38 104 LYS A CA 1
ATOM 841 C C . LYS A 1 104 ? 16.791 -4.317 -24.134 1.00 63.38 104 LYS A C 1
ATOM 843 O O . LYS A 1 104 ? 17.198 -4.233 -25.293 1.00 63.38 104 LYS A O 1
ATOM 848 N N . GLN A 1 105 ? 17.411 -3.685 -23.135 1.00 62.09 105 GLN A N 1
ATOM 849 C CA . GLN A 1 105 ? 18.704 -3.015 -23.302 1.00 62.09 105 GLN A CA 1
ATOM 850 C C . GLN A 1 105 ? 19.863 -4.016 -23.399 1.00 62.09 105 GLN A C 1
ATOM 852 O O . GLN A 1 105 ? 20.747 -3.819 -24.229 1.00 62.09 105 GLN A O 1
ATOM 857 N N . ALA A 1 106 ? 19.844 -5.099 -22.621 1.00 59.41 106 ALA A N 1
ATOM 858 C CA . ALA A 1 106 ? 20.841 -6.164 -22.674 1.00 59.41 106 ALA A CA 1
ATOM 859 C C . ALA A 1 106 ? 20.825 -6.898 -24.027 1.00 59.41 106 ALA A C 1
ATOM 861 O O . ALA A 1 106 ? 21.877 -7.024 -24.650 1.00 59.41 106 ALA A O 1
ATOM 862 N N . GLU A 1 107 ? 19.647 -7.251 -24.553 1.00 58.03 107 GLU A N 1
ATOM 863 C CA . GLU A 1 107 ? 19.487 -7.842 -25.896 1.00 58.03 107 GLU A CA 1
ATOM 864 C C . GLU A 1 107 ? 19.988 -6.909 -27.015 1.00 58.03 107 GLU A C 1
ATOM 866 O O . GLU A 1 107 ? 20.516 -7.353 -28.033 1.00 58.03 107 GLU A O 1
ATOM 871 N N . ARG A 1 108 ? 19.882 -5.583 -26.840 1.00 58.53 108 ARG A N 1
ATOM 872 C CA . ARG A 1 108 ? 20.455 -4.605 -27.787 1.00 58.53 108 ARG A CA 1
ATOM 873 C C . ARG A 1 108 ? 21.979 -4.499 -27.704 1.00 58.53 108 ARG A C 1
ATOM 875 O O . ARG A 1 108 ? 22.601 -4.059 -28.673 1.00 58.53 108 ARG A O 1
ATOM 882 N N . LEU A 1 109 ? 22.575 -4.859 -26.569 1.00 54.12 109 LEU A N 1
ATOM 883 C CA . LEU A 1 109 ? 24.017 -4.795 -26.324 1.00 54.12 109 LEU A CA 1
ATOM 884 C C . LEU A 1 109 ? 24.742 -6.108 -26.655 1.00 54.12 109 LEU A C 1
ATOM 886 O O . LEU A 1 109 ? 25.936 -6.057 -26.952 1.00 54.12 109 LEU A O 1
ATOM 890 N N . GLU A 1 110 ? 24.050 -7.252 -26.684 1.00 54.09 110 GLU A N 1
ATOM 891 C CA . GLU A 1 110 ? 24.598 -8.542 -27.143 1.00 54.09 110 GLU A CA 1
ATOM 892 C C . GLU A 1 110 ? 25.361 -8.460 -28.479 1.00 54.09 110 GLU A C 1
ATOM 894 O O . GLU A 1 110 ? 26.532 -8.852 -28.512 1.00 54.09 110 GLU A O 1
ATOM 899 N N . PRO A 1 111 ? 24.819 -7.860 -29.561 1.00 57.25 111 PRO A N 1
ATOM 900 C CA . PRO A 1 111 ? 25.548 -7.783 -30.828 1.00 57.25 111 PRO A CA 1
ATOM 901 C C . PRO A 1 111 ? 26.794 -6.882 -30.765 1.00 57.25 111 PRO A C 1
ATOM 903 O O . PRO A 1 111 ? 27.677 -6.985 -31.618 1.00 57.25 111 PRO A O 1
ATOM 906 N N . PHE A 1 112 ? 26.898 -5.989 -29.774 1.00 54.94 112 PHE A N 1
ATOM 907 C CA . PHE A 1 112 ? 28.104 -5.190 -29.536 1.00 54.94 112 PHE A CA 1
ATOM 908 C C . PHE A 1 112 ? 29.144 -5.943 -28.703 1.00 54.94 112 PHE A C 1
ATOM 910 O O . PHE A 1 112 ? 30.337 -5.841 -28.998 1.00 54.94 112 PHE A O 1
ATOM 917 N N . ALA A 1 113 ? 28.712 -6.719 -27.707 1.00 55.91 113 ALA A N 1
ATOM 918 C CA . ALA A 1 113 ? 29.592 -7.565 -26.909 1.00 55.91 113 ALA A CA 1
ATOM 919 C C . ALA A 1 113 ? 30.259 -8.647 -27.772 1.00 55.91 113 ALA A C 1
ATOM 921 O O . ALA A 1 113 ? 31.477 -8.808 -27.695 1.00 55.91 113 ALA A O 1
ATOM 922 N N . GLU A 1 114 ? 29.504 -9.296 -28.666 1.00 58.03 114 GLU A N 1
ATOM 923 C CA . GLU A 1 114 ? 30.047 -10.285 -29.607 1.00 58.03 114 GLU A CA 1
ATOM 924 C C . GLU A 1 114 ? 31.077 -9.674 -30.572 1.00 58.03 114 GLU A C 1
ATOM 926 O O . GLU A 1 114 ? 32.148 -10.247 -30.797 1.00 58.03 114 GLU A O 1
ATOM 931 N N . ARG A 1 115 ? 30.811 -8.465 -31.093 1.00 57.38 115 ARG A N 1
ATOM 932 C CA . ARG A 1 115 ? 31.755 -7.729 -31.955 1.00 57.38 115 ARG A CA 1
ATOM 933 C C . ARG A 1 115 ? 33.028 -7.327 -31.211 1.00 57.38 115 ARG A C 1
ATOM 935 O O . ARG A 1 115 ? 34.116 -7.445 -31.769 1.00 57.38 115 ARG A O 1
ATOM 942 N N . LEU A 1 116 ? 32.921 -6.887 -29.958 1.00 56.25 116 LEU A N 1
ATOM 943 C CA . LEU A 1 116 ? 34.078 -6.546 -29.124 1.00 56.25 116 LEU A CA 1
ATOM 944 C C . LEU A 1 116 ? 34.896 -7.787 -28.742 1.00 56.25 116 LEU A C 1
ATOM 946 O O . LEU A 1 116 ? 36.126 -7.733 -28.773 1.00 56.25 116 LEU A O 1
ATOM 950 N N . SER A 1 117 ? 34.251 -8.922 -28.450 1.00 57.03 117 SER A N 1
ATOM 951 C CA . SER A 1 117 ? 34.956 -10.188 -28.215 1.00 57.03 117 SER A CA 1
ATOM 952 C C . SER A 1 117 ? 35.625 -10.738 -29.475 1.00 57.03 117 SER A C 1
ATOM 954 O O . SER A 1 117 ? 36.722 -11.280 -29.378 1.00 57.03 117 SER A O 1
ATOM 956 N N . ALA A 1 118 ? 35.030 -10.539 -30.656 1.00 60.47 118 ALA A N 1
ATOM 957 C CA . ALA A 1 118 ? 35.622 -10.929 -31.937 1.00 60.47 118 ALA A CA 1
ATOM 958 C C . ALA A 1 118 ? 36.830 -10.056 -32.336 1.00 60.47 118 ALA A C 1
ATOM 960 O O . ALA A 1 118 ? 37.709 -10.514 -33.062 1.00 60.47 118 ALA A O 1
ATOM 961 N N . LEU A 1 119 ? 36.902 -8.814 -31.844 1.00 58.53 119 LEU A N 1
ATOM 962 C CA . LEU A 1 119 ? 38.028 -7.893 -32.061 1.00 58.53 119 LEU A CA 1
ATOM 963 C C . LEU A 1 119 ? 39.143 -8.031 -31.010 1.00 58.53 119 LEU A C 1
ATOM 965 O O . LEU A 1 119 ? 40.253 -7.541 -31.221 1.00 58.53 119 LEU A O 1
ATOM 969 N N . ARG A 1 120 ? 38.883 -8.720 -29.893 1.00 58.66 120 ARG A N 1
ATOM 970 C CA . ARG A 1 120 ? 39.856 -8.951 -28.812 1.00 58.66 120 ARG A CA 1
ATOM 971 C C . ARG A 1 120 ? 41.154 -9.638 -29.274 1.00 58.66 120 ARG A C 1
ATOM 973 O O . ARG A 1 120 ? 42.214 -9.150 -28.88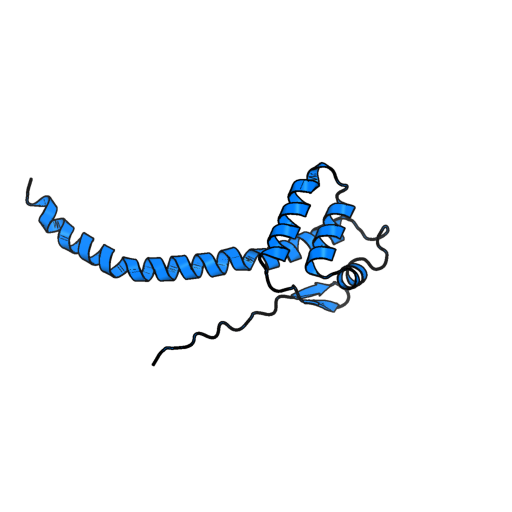7 1.00 58.66 120 ARG A O 1
ATOM 980 N N . PRO A 1 121 ? 41.126 -10.664 -30.152 1.00 59.56 121 PRO A N 1
ATOM 981 C CA . PRO A 1 121 ? 42.349 -11.274 -30.674 1.00 59.56 121 PRO A CA 1
ATOM 982 C C . PRO A 1 121 ? 43.188 -10.297 -31.510 1.00 59.56 121 PRO A C 1
ATOM 984 O O . PRO A 1 121 ? 44.403 -10.426 -31.567 1.00 59.56 121 PRO A O 1
ATOM 987 N N . PHE A 1 122 ? 42.563 -9.297 -32.142 1.00 56.84 122 PHE A N 1
ATOM 988 C CA . PHE A 1 122 ? 43.261 -8.314 -32.976 1.00 56.84 122 PHE A CA 1
ATOM 989 C C . PHE A 1 122 ? 43.915 -7.187 -32.166 1.00 56.84 122 PHE A C 1
ATOM 991 O O . PHE A 1 122 ? 44.924 -6.639 -32.604 1.00 56.84 122 PHE A O 1
ATOM 998 N N . MET A 1 123 ? 43.383 -6.849 -30.985 1.00 55.38 123 MET A N 1
ATOM 999 C CA . MET A 1 123 ? 43.960 -5.807 -30.123 1.00 55.38 123 MET A CA 1
ATOM 1000 C C . MET A 1 123 ? 45.132 -6.298 -29.259 1.00 55.38 123 MET A C 1
ATOM 1002 O O . MET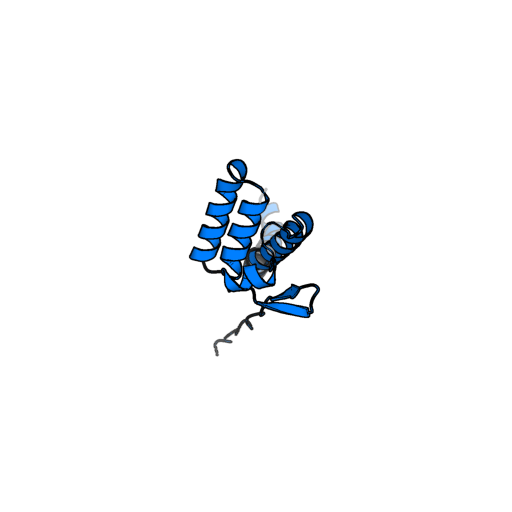 A 1 123 ? 45.970 -5.490 -28.868 1.00 55.38 123 MET A O 1
ATOM 1006 N N . GLU A 1 124 ? 45.233 -7.602 -28.987 1.00 55.88 124 GLU A N 1
ATOM 1007 C CA . GLU A 1 124 ? 46.383 -8.189 -28.275 1.00 55.88 124 GLU A CA 1
ATOM 1008 C C . GLU A 1 124 ? 47.604 -8.430 -29.184 1.00 55.88 124 GLU A C 1
ATOM 1010 O O . GLU A 1 124 ? 48.709 -8.610 -28.687 1.00 55.88 124 GLU A O 1
ATOM 1015 N N . LEU A 1 125 ? 47.432 -8.359 -30.509 1.00 53.56 125 LEU A N 1
ATOM 1016 C CA . LEU A 1 125 ? 48.484 -8.565 -31.517 1.00 53.56 125 LEU A CA 1
ATOM 1017 C C . LEU A 1 125 ? 49.272 -7.290 -31.888 1.00 53.56 125 LEU A C 1
ATOM 1019 O O . LEU A 1 125 ? 50.160 -7.350 -32.735 1.00 53.56 125 LEU A O 1
ATOM 1023 N N . GLN A 1 126 ? 48.961 -6.140 -31.276 1.00 51.25 126 GLN A N 1
ATOM 1024 C CA . GLN A 1 126 ? 49.674 -4.865 -31.480 1.00 51.25 126 GLN A CA 1
ATOM 1025 C C . GLN A 1 126 ? 50.515 -4.407 -30.270 1.00 51.25 126 GLN A C 1
ATOM 1027 O O . GLN A 1 126 ? 50.864 -3.228 -30.183 1.00 51.25 126 GLN A O 1
ATOM 1032 N N . LYS A 1 127 ? 50.853 -5.310 -29.343 1.00 45.84 127 LYS A N 1
ATOM 1033 C CA . LYS A 1 127 ? 51.854 -5.053 -28.296 1.00 45.84 127 LYS A CA 1
ATOM 1034 C C . LYS A 1 127 ? 53.137 -5.827 -28.537 1.00 45.84 127 LYS A C 1
ATOM 1036 O O . LYS A 1 127 ? 53.037 -7.013 -28.912 1.00 45.84 127 LYS A O 1
#

Sequence (127 aa):
MAVKITVEEREKAIELPDGTILDLPERTAELYEKIVSIDKGRQTMAEYEYCKKVLEALYGKDGFKKIAPKEKQTNLDYLERVQLVSLELFLQEKNDTEQEQLAKQAERLEPFAERLSALRPFMELQK

pLDDT: mean 74.91, std 17.38, range [32.88, 94.38]

Foldseek 3Di:
DDPPPPPPPPFDWDQDPVRDIATWDADDPVLVVQLVVLVVCVVVDDLLVSLLSQQCSTRNPVSSCVQCVPRVPDDSVSSVVVSVVSVCSNCVVVVVVVVVVVVVVVVVCVVVVVVVVVCVVVVVVPD

Radius of gyration: 22.89 Å; chains: 1; bounding 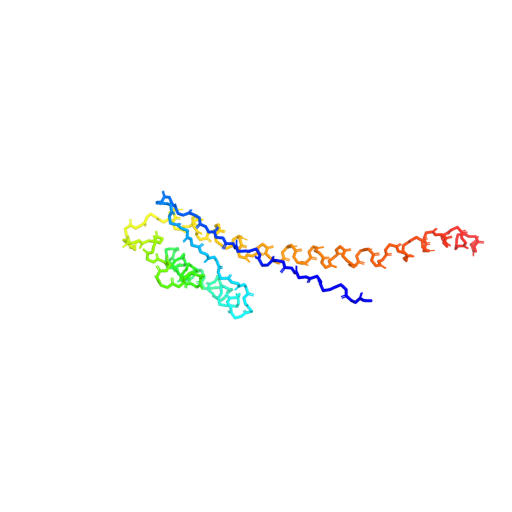box: 67×25×57 Å

Organism: NCBI:txid2840699